Protein AF-A0A7G9YHG7-F1 (afdb_monomer_lite)

Organism: NCBI:txid2759911

pLDDT: mean 74.78, std 14.36, range [35.16, 94.12]

Sequence (113 aa):
MKGIYGIKVCPFCGGTVEYAGITIGHIFPEAHTGQMYLCKRCGYQGSFILEADDLKEVKEIEGEFQRLKVEGKSKIATFRFPDDWKWFWRIILVLVVIMWILLPAAFLFKMLA

Radius of gyration: 23.83 Å; chains: 1; bounding box: 63×27×66 Å

Secondary structure (DSSP, 8-state):
-----PEEE-TTTS-B-EEEEEEE-TTSSS--EEEEEE-TTT--EES--EEESSHHHHHHHHHHHHHHHHTT----------TTHHHHHHHHHHHHHHHHHHHHHHHHHHHH-

Structure (mmCIF, N/CA/C/O backbone):
data_AF-A0A7G9YHG7-F1
#
_entry.id   AF-A0A7G9YHG7-F1
#
loop_
_atom_site.group_PDB
_atom_site.id
_atom_site.type_symbol
_atom_site.label_atom_id
_atom_site.label_alt_id
_atom_site.label_comp_id
_atom_site.label_asym_id
_atom_site.label_entity_id
_atom_site.label_seq_id
_atom_site.pdbx_PDB_ins_code
_atom_site.Cartn_x
_atom_site.Cartn_y
_atom_site.Cartn_z
_atom_site.occupancy
_atom_site.B_iso_or_equiv
_atom_site.auth_seq_id
_atom_site.auth_comp_id
_atom_site.auth_asym_id
_atom_site.auth_atom_id
_atom_site.pdbx_PDB_model_num
ATOM 1 N N . MET A 1 1 ? -31.303 -7.791 10.770 1.00 35.16 1 MET A N 1
ATOM 2 C CA . MET A 1 1 ? -30.315 -7.915 9.679 1.00 35.16 1 MET A CA 1
ATOM 3 C C . MET A 1 1 ? -29.376 -6.718 9.785 1.00 35.16 1 MET A C 1
ATOM 5 O O . MET A 1 1 ? -29.796 -5.617 9.462 1.00 35.16 1 MET A O 1
ATOM 9 N N . LYS A 1 2 ? -28.184 -6.884 10.377 1.00 36.88 2 LYS A N 1
ATOM 10 C CA . LYS A 1 2 ? -27.177 -5.811 10.464 1.00 36.88 2 LYS A CA 1
ATOM 11 C C . LYS A 1 2 ? -26.460 -5.765 9.116 1.00 36.88 2 LYS A C 1
ATOM 13 O O . LYS A 1 2 ? -25.875 -6.767 8.720 1.00 36.88 2 LYS A O 1
ATOM 18 N N . GLY A 1 3 ? -26.612 -4.664 8.383 1.00 40.94 3 GLY A N 1
ATOM 19 C CA . GLY A 1 3 ? -25.939 -4.469 7.103 1.00 40.94 3 GLY A CA 1
ATOM 20 C C . GLY A 1 3 ? -24.431 -4.515 7.313 1.00 40.94 3 GLY A C 1
ATOM 21 O O . GLY A 1 3 ? -23.903 -3.752 8.115 1.00 40.94 3 GLY A O 1
ATOM 22 N N . ILE A 1 4 ? -23.777 -5.446 6.627 1.00 52.56 4 ILE A N 1
ATOM 23 C CA . ILE A 1 4 ? -22.332 -5.677 6.641 1.00 52.56 4 ILE A CA 1
ATOM 24 C C . ILE A 1 4 ? -21.681 -4.538 5.846 1.00 52.56 4 ILE A C 1
ATOM 26 O O . ILE A 1 4 ? -21.347 -4.684 4.674 1.00 52.56 4 ILE A O 1
ATOM 30 N N . TYR A 1 5 ? -21.602 -3.358 6.450 1.00 58.12 5 TYR A N 1
ATOM 31 C CA . TYR A 1 5 ? -20.871 -2.219 5.904 1.00 58.12 5 TYR A CA 1
ATOM 32 C C . TYR A 1 5 ? -19.916 -1.715 6.978 1.00 58.12 5 TYR A C 1
ATOM 34 O O . TYR A 1 5 ? -20.092 -0.625 7.520 1.00 58.12 5 TYR A O 1
ATOM 42 N N . GLY A 1 6 ? -18.930 -2.552 7.311 1.00 71.44 6 GLY A N 1
ATOM 43 C CA . GLY A 1 6 ? -17.806 -2.143 8.141 1.00 71.44 6 GLY A CA 1
ATOM 44 C C . GLY A 1 6 ? -17.088 -0.944 7.519 1.00 71.44 6 GLY A C 1
ATOM 45 O O . GLY A 1 6 ? -17.012 -0.785 6.293 1.00 71.44 6 GLY A O 1
ATOM 46 N N . ILE A 1 7 ? -16.580 -0.064 8.371 1.00 81.44 7 ILE A N 1
ATOM 47 C CA . ILE A 1 7 ? -15.728 1.052 7.983 1.00 81.44 7 ILE A CA 1
ATOM 48 C C . ILE A 1 7 ? -14.434 0.469 7.420 1.00 81.44 7 ILE A C 1
ATOM 50 O O . ILE A 1 7 ? -13.755 -0.321 8.072 1.00 81.44 7 ILE A O 1
ATOM 54 N N . LYS A 1 8 ? -14.087 0.869 6.198 1.00 87.00 8 LYS A N 1
ATOM 55 C CA . LYS A 1 8 ? -12.914 0.354 5.488 1.00 87.00 8 LYS A CA 1
ATOM 56 C C . LYS A 1 8 ? -11.666 1.121 5.906 1.00 87.00 8 LYS A C 1
ATOM 58 O O . LYS A 1 8 ? -11.578 2.340 5.725 1.00 87.00 8 LYS A O 1
ATOM 63 N N . VAL A 1 9 ? -10.689 0.393 6.428 1.00 88.31 9 VAL A N 1
ATOM 64 C CA . VAL A 1 9 ? -9.467 0.918 7.033 1.00 88.31 9 VAL A CA 1
ATOM 65 C C . VAL A 1 9 ? -8.235 0.366 6.315 1.00 88.31 9 VAL A C 1
ATOM 67 O O . VAL A 1 9 ? -8.172 -0.783 5.882 1.00 88.31 9 VAL A O 1
ATOM 70 N N . CYS A 1 10 ? -7.229 1.221 6.171 1.00 85.50 10 CYS A N 1
ATOM 71 C CA . CYS A 1 10 ? -5.964 0.915 5.532 1.00 85.50 10 CYS A CA 1
ATOM 72 C C . CYS A 1 10 ? -5.142 -0.027 6.422 1.00 85.50 10 CYS A C 1
ATOM 74 O O . CYS A 1 10 ? -4.778 0.369 7.535 1.00 85.50 10 CYS A O 1
ATOM 76 N N . PRO A 1 11 ? -4.733 -1.201 5.914 1.00 84.12 11 PRO A N 1
ATOM 77 C CA . PRO A 1 11 ? -3.965 -2.187 6.675 1.00 84.12 11 PRO A CA 1
ATOM 78 C C . PRO A 1 11 ? -2.517 -1.760 6.959 1.00 84.12 11 PRO A C 1
ATOM 80 O O . PRO A 1 11 ? -1.766 -2.502 7.580 1.00 84.12 11 PRO A O 1
ATOM 83 N N . PHE A 1 12 ? -2.095 -0.584 6.489 1.00 80.88 12 PHE A N 1
ATOM 84 C CA . PHE A 1 12 ? -0.721 -0.097 6.643 1.00 80.88 12 PHE A CA 1
ATOM 85 C C . PHE A 1 12 ? -0.593 1.132 7.532 1.00 80.88 12 PHE A C 1
ATOM 87 O O . PHE A 1 12 ? 0.482 1.386 8.070 1.00 80.88 12 PHE A O 1
ATOM 94 N N . CYS A 1 13 ? -1.646 1.940 7.643 1.00 80.12 13 CYS A N 1
ATOM 95 C CA . CYS A 1 13 ? -1.571 3.189 8.396 1.00 80.12 13 CYS A CA 1
ATOM 96 C C . CYS A 1 13 ? -2.809 3.487 9.240 1.00 80.12 13 CYS A C 1
ATOM 98 O O . CYS A 1 13 ? -2.898 4.595 9.765 1.00 80.12 13 CYS A O 1
ATOM 100 N N . GLY A 1 14 ? -3.786 2.574 9.296 1.00 83.81 14 GLY A N 1
ATOM 101 C CA . GLY A 1 14 ? -5.052 2.790 10.002 1.00 83.81 14 GLY A CA 1
ATOM 102 C C . GLY A 1 14 ? -5.909 3.927 9.429 1.00 83.81 14 GLY A C 1
ATOM 103 O O . GLY A 1 14 ? -6.904 4.315 10.024 1.00 83.81 14 GLY A O 1
ATOM 104 N N . GLY A 1 15 ? -5.519 4.505 8.288 1.00 84.38 15 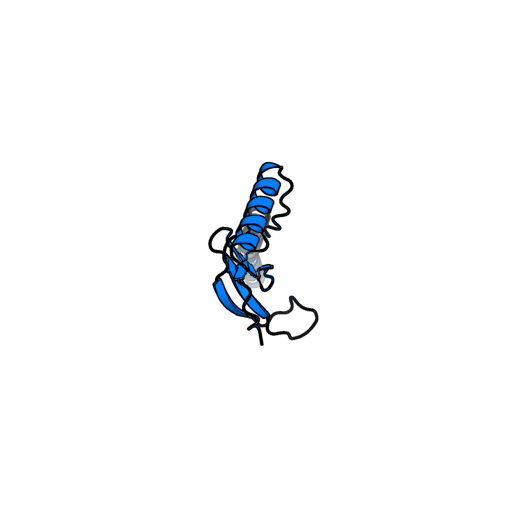GLY A N 1
ATOM 105 C CA . GLY A 1 15 ? -6.257 5.584 7.634 1.00 84.38 15 GLY A CA 1
ATOM 106 C C . GLY A 1 15 ? -7.463 5.070 6.857 1.00 84.38 15 GLY A C 1
ATOM 107 O O . GLY A 1 15 ? -7.567 3.883 6.579 1.00 84.38 15 GLY A O 1
ATOM 108 N N . THR A 1 16 ? -8.351 5.961 6.434 1.00 86.25 16 THR A N 1
ATOM 109 C CA . THR A 1 16 ? -9.455 5.590 5.543 1.00 86.25 16 THR A CA 1
ATOM 110 C C . THR A 1 16 ? -8.948 5.219 4.148 1.00 86.25 16 THR A C 1
ATOM 112 O O . THR A 1 16 ? -7.907 5.706 3.682 1.00 86.25 16 THR A O 1
ATOM 115 N N . VAL A 1 17 ? -9.688 4.334 3.482 1.00 87.06 17 VAL A N 1
ATOM 116 C CA . VAL A 1 17 ? -9.436 3.930 2.095 1.00 87.06 17 VAL A CA 1
ATOM 117 C C . VAL A 1 17 ? -10.633 4.251 1.214 1.00 87.06 17 VAL A C 1
ATOM 119 O O . VAL A 1 17 ? -11.782 4.160 1.640 1.00 87.06 17 VAL A O 1
ATOM 122 N N . GLU A 1 18 ? -10.355 4.618 -0.029 1.00 87.56 18 GLU A N 1
ATOM 123 C CA . GLU A 1 18 ? -11.358 4.891 -1.052 1.00 87.56 18 GLU A CA 1
ATOM 124 C C . GLU A 1 18 ? -11.377 3.758 -2.071 1.00 87.56 18 GLU A C 1
ATOM 126 O O . GLU A 1 18 ? -10.342 3.178 -2.392 1.00 87.56 18 GLU A O 1
ATOM 131 N N . TYR A 1 19 ? -12.556 3.432 -2.587 1.00 86.12 19 TYR A N 1
ATOM 132 C CA . TYR A 1 19 ? -12.684 2.441 -3.646 1.00 86.12 19 TYR A CA 1
ATOM 133 C C . TYR A 1 19 ? -12.092 2.979 -4.958 1.00 86.12 19 TYR A C 1
ATOM 135 O O . TYR A 1 19 ? -12.451 4.065 -5.405 1.00 86.12 19 TYR A O 1
ATOM 143 N N . ALA A 1 20 ? -11.194 2.207 -5.568 1.00 83.50 20 ALA A N 1
ATOM 144 C CA . ALA A 1 20 ? -10.415 2.583 -6.748 1.00 83.50 20 ALA A CA 1
ATOM 145 C C . ALA A 1 20 ? -10.791 1.785 -8.014 1.00 83.50 20 ALA A C 1
ATOM 147 O O . ALA A 1 20 ? -10.155 1.953 -9.052 1.00 83.50 20 ALA A O 1
ATOM 148 N N . GLY A 1 21 ? -11.815 0.926 -7.945 1.00 82.25 21 GLY A N 1
ATOM 149 C CA . GLY A 1 21 ? -12.310 0.130 -9.074 1.00 82.25 21 GLY A CA 1
ATOM 150 C C . GLY A 1 21 ? -12.143 -1.378 -8.884 1.00 82.25 21 GLY A C 1
ATOM 151 O O . GLY A 1 21 ? -11.802 -1.846 -7.801 1.00 82.25 21 GLY A O 1
ATOM 152 N N . ILE A 1 22 ? -12.395 -2.141 -9.948 1.00 78.12 22 ILE A N 1
ATOM 153 C CA . ILE A 1 22 ? -12.179 -3.594 -9.997 1.00 78.12 22 ILE A CA 1
ATOM 154 C C . ILE A 1 22 ? -10.977 -3.852 -10.893 1.00 78.12 22 ILE A C 1
ATOM 156 O O . ILE A 1 22 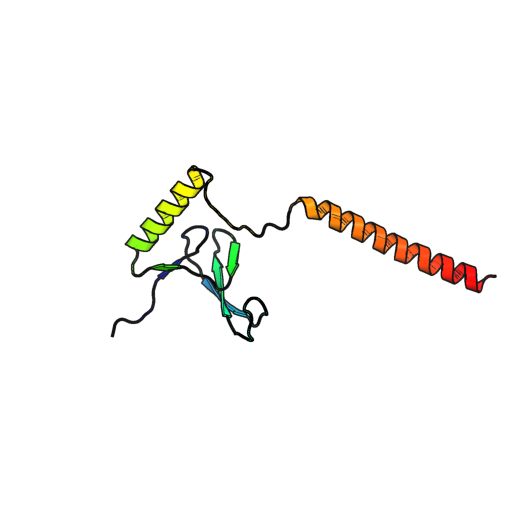? -10.907 -3.307 -11.995 1.00 78.12 22 ILE A O 1
ATOM 160 N N . THR A 1 23 ? -10.050 -4.692 -10.447 1.00 68.75 23 THR A N 1
ATOM 161 C CA . THR A 1 23 ? -8.951 -5.167 -11.289 1.00 68.75 23 THR A CA 1
ATOM 162 C C . THR A 1 23 ? -9.059 -6.668 -11.500 1.00 68.75 23 THR A C 1
ATOM 164 O O . THR A 1 23 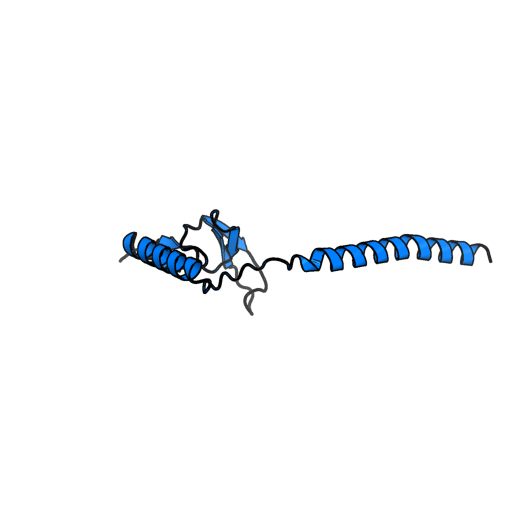? -9.451 -7.429 -10.614 1.00 68.75 23 THR A O 1
ATOM 167 N N . ILE A 1 24 ? -8.726 -7.089 -12.717 1.00 61.03 24 ILE A N 1
ATOM 168 C CA . ILE A 1 24 ? -8.574 -8.490 -13.100 1.00 61.03 24 ILE A CA 1
ATOM 169 C C . ILE A 1 24 ? -7.068 -8.731 -13.133 1.00 61.03 24 ILE A C 1
ATOM 171 O O . ILE A 1 24 ? -6.366 -8.082 -13.908 1.00 61.03 24 ILE A O 1
ATOM 175 N N . GLY A 1 25 ? -6.546 -9.596 -12.266 1.00 57.59 25 GLY A N 1
ATOM 176 C CA . GLY A 1 25 ? -5.102 -9.804 -12.174 1.00 57.59 25 GLY A CA 1
ATOM 177 C C . GLY A 1 25 ? -4.714 -11.123 -11.519 1.00 57.59 25 GLY A C 1
ATOM 178 O O . GLY A 1 25 ? -5.425 -11.642 -10.667 1.00 57.59 25 GLY A O 1
ATOM 179 N N . HIS A 1 26 ? -3.537 -11.629 -11.889 1.00 53.19 26 HIS A N 1
ATOM 180 C CA . HIS A 1 26 ? -2.949 -12.902 -11.440 1.00 53.19 26 HIS A CA 1
ATOM 181 C C . HIS A 1 26 ? -2.444 -12.912 -9.981 1.00 53.19 26 HIS A C 1
ATOM 183 O O . HIS A 1 26 ? -1.643 -13.766 -9.614 1.00 53.19 26 HIS A O 1
ATOM 189 N N . ILE A 1 27 ? -2.834 -11.939 -9.151 1.00 55.00 27 ILE A N 1
ATOM 190 C CA . ILE A 1 27 ? -2.336 -11.814 -7.766 1.00 55.00 27 ILE A CA 1
ATOM 191 C C . ILE A 1 27 ? -2.950 -12.902 -6.867 1.00 55.00 27 ILE A C 1
ATOM 193 O O . ILE A 1 27 ? -2.358 -13.290 -5.863 1.00 55.00 27 ILE A O 1
ATOM 197 N N . PHE A 1 28 ? -4.102 -13.442 -7.265 1.00 51.69 28 PHE A N 1
ATOM 198 C CA . PHE A 1 28 ? -4.698 -14.636 -6.680 1.00 51.69 28 PHE A CA 1
ATOM 199 C C . PHE A 1 28 ? -4.517 -15.818 -7.650 1.00 51.69 28 PHE A C 1
ATOM 201 O O . PHE A 1 28 ? -4.543 -15.600 -8.861 1.00 51.69 28 PHE A O 1
ATOM 208 N N . PRO A 1 29 ? -4.332 -17.061 -7.161 1.00 53.50 29 PRO A N 1
ATOM 209 C CA . PRO A 1 29 ? -4.032 -18.240 -7.990 1.00 53.50 29 PRO A CA 1
ATOM 210 C C . PRO A 1 29 ? -5.148 -18.666 -8.971 1.00 53.50 29 PRO A C 1
ATOM 212 O O . PRO A 1 29 ? -5.035 -19.698 -9.622 1.00 53.50 29 PRO A O 1
ATOM 215 N N . GLU A 1 30 ? -6.201 -17.866 -9.127 1.00 47.69 30 GLU A N 1
ATOM 216 C CA . GLU A 1 30 ? -7.373 -18.114 -9.964 1.00 47.69 30 GLU A CA 1
ATOM 217 C C . GLU A 1 30 ? -7.862 -16.786 -10.579 1.00 47.69 30 GLU A C 1
ATOM 219 O O . GLU A 1 30 ? -7.513 -15.705 -10.100 1.00 47.69 30 GLU A O 1
ATOM 224 N N . ALA A 1 31 ? -8.653 -16.853 -11.657 1.00 51.31 31 ALA A N 1
ATOM 225 C CA . ALA A 1 31 ? -9.185 -15.690 -12.375 1.00 51.31 31 ALA A CA 1
ATOM 226 C C . ALA A 1 31 ? -10.241 -14.934 -11.542 1.00 51.31 31 ALA A C 1
ATOM 228 O O . ALA A 1 31 ? -11.437 -15.008 -11.811 1.00 51.31 31 ALA A O 1
ATOM 229 N N . HIS A 1 32 ? -9.789 -14.205 -10.523 1.00 55.44 32 HIS A N 1
ATOM 230 C CA . HIS A 1 32 ? -10.639 -13.451 -9.607 1.00 55.44 32 HIS A CA 1
ATOM 231 C C . HIS A 1 32 ? -10.600 -11.955 -9.918 1.00 55.44 32 HIS A C 1
ATOM 233 O O . HIS A 1 32 ? -9.538 -11.338 -10.016 1.00 55.44 32 HIS A O 1
ATOM 239 N N . THR A 1 33 ? -11.781 -11.354 -10.052 1.00 61.69 33 THR A N 1
ATOM 240 C CA . THR A 1 33 ? -11.972 -9.900 -10.023 1.00 61.69 33 THR A CA 1
ATOM 241 C C . THR A 1 33 ? -11.870 -9.413 -8.581 1.00 61.69 33 THR A C 1
ATOM 243 O O . THR A 1 33 ? -12.741 -9.717 -7.766 1.00 61.69 33 THR A O 1
ATOM 246 N N . GLY A 1 34 ? -10.823 -8.657 -8.256 1.00 69.25 34 GLY A N 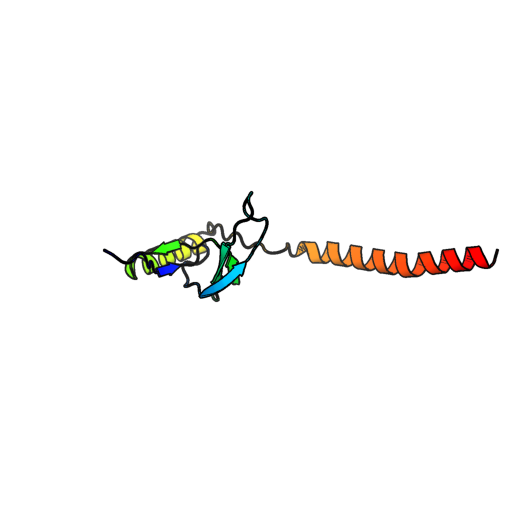1
ATOM 247 C CA . GLY A 1 34 ? -10.641 -8.056 -6.936 1.00 69.25 34 GLY A CA 1
ATOM 248 C C . GLY A 1 34 ? -11.130 -6.610 -6.910 1.00 69.25 34 GLY A C 1
ATOM 249 O O . GLY A 1 34 ? -10.829 -5.832 -7.815 1.00 69.25 34 GLY A O 1
ATOM 250 N N . GLN A 1 35 ? -11.866 -6.226 -5.865 1.00 82.19 35 GLN A N 1
ATOM 251 C CA . GLN A 1 35 ? -12.101 -4.809 -5.576 1.00 82.19 35 GLN A CA 1
ATOM 252 C C . GLN A 1 35 ? -10.787 -4.176 -5.124 1.00 82.19 35 GLN A C 1
ATOM 254 O O . GLN A 1 35 ? -10.098 -4.738 -4.280 1.00 82.19 35 GLN A O 1
ATOM 259 N N . MET A 1 36 ? -10.454 -3.013 -5.666 1.00 84.75 36 MET A N 1
ATOM 260 C CA . MET A 1 36 ? -9.253 -2.266 -5.323 1.00 84.75 36 MET A CA 1
ATOM 261 C C . MET A 1 36 ? -9.593 -1.066 -4.459 1.00 84.75 36 MET A C 1
ATOM 263 O O . MET A 1 36 ? -10.587 -0.373 -4.679 1.00 84.75 36 MET A O 1
ATOM 267 N N . TYR A 1 37 ? -8.707 -0.790 -3.515 1.00 86.00 37 TYR A N 1
ATOM 268 C CA . TYR A 1 37 ? -8.800 0.314 -2.581 1.00 86.00 37 TYR A CA 1
ATOM 269 C C . TYR A 1 37 ? -7.515 1.130 -2.596 1.00 86.00 37 TYR A C 1
ATOM 271 O O . TYR A 1 37 ? -6.425 0.578 -2.741 1.00 86.00 37 TYR A O 1
ATOM 279 N N . LEU A 1 38 ? -7.653 2.445 -2.441 1.00 84.25 38 LEU A N 1
ATOM 280 C CA . LEU A 1 38 ? -6.567 3.412 -2.393 1.00 84.25 38 LEU A CA 1
ATOM 281 C C . LEU A 1 38 ? -6.579 4.152 -1.055 1.00 84.25 38 LEU A C 1
ATOM 283 O O . LEU A 1 38 ? -7.580 4.755 -0.667 1.00 84.25 38 LEU A O 1
ATOM 287 N N . CYS A 1 39 ? -5.439 4.178 -0.372 1.00 85.38 39 CYS A N 1
ATOM 288 C CA . CYS A 1 39 ? -5.220 5.031 0.785 1.00 85.38 39 CYS A CA 1
ATOM 289 C C . CYS A 1 39 ? -4.466 6.301 0.379 1.00 85.38 39 CYS A C 1
ATOM 291 O O . CYS A 1 39 ? -3.271 6.256 0.085 1.00 85.38 39 CYS A O 1
ATOM 293 N N . LYS A 1 40 ? -5.122 7.462 0.465 1.00 82.56 40 LYS A N 1
ATOM 294 C CA . LYS A 1 40 ? -4.489 8.764 0.181 1.00 82.56 40 LYS A CA 1
ATOM 295 C C . LYS A 1 40 ? -3.395 9.158 1.183 1.00 82.56 40 LYS A C 1
ATOM 297 O O . LYS A 1 40 ? -2.558 9.991 0.861 1.00 82.56 40 LYS A O 1
ATOM 302 N N . ARG A 1 41 ? -3.384 8.572 2.390 1.00 82.00 41 ARG A N 1
ATOM 303 C CA . ARG A 1 41 ? -2.391 8.888 3.437 1.00 82.00 41 ARG A CA 1
ATOM 304 C C . ARG A 1 41 ? -1.030 8.248 3.191 1.00 82.00 41 ARG A C 1
ATOM 306 O O . ARG A 1 41 ? -0.017 8.908 3.382 1.00 82.00 41 ARG A O 1
ATOM 313 N N . CYS A 1 42 ? -0.997 6.966 2.829 1.00 80.81 42 CYS A N 1
ATOM 314 C CA . CYS A 1 42 ? 0.256 6.220 2.663 1.00 80.81 42 CYS A CA 1
ATOM 315 C C . CYS A 1 42 ? 0.519 5.757 1.224 1.00 80.81 42 CYS A C 1
ATOM 317 O O . CYS A 1 42 ? 1.567 5.171 0.971 1.00 80.81 42 CYS A O 1
ATOM 319 N N . GLY A 1 43 ? -0.410 5.997 0.294 1.00 79.25 43 GLY A N 1
ATOM 320 C CA . GLY A 1 43 ? -0.298 5.552 -1.095 1.00 79.25 43 GLY A CA 1
ATOM 321 C C . GLY A 1 43 ? -0.546 4.056 -1.291 1.00 79.25 43 GLY A C 1
ATOM 322 O O . GLY A 1 43 ? -0.266 3.540 -2.368 1.00 79.25 43 GLY A O 1
ATOM 323 N N . TYR A 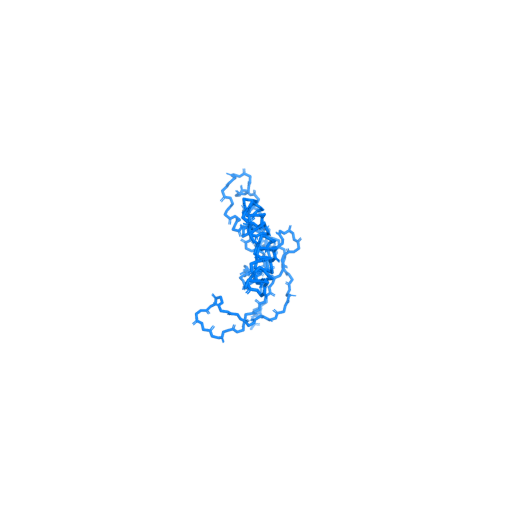1 44 ? -1.054 3.348 -0.273 1.00 81.56 44 TYR A N 1
ATOM 324 C CA . TYR A 1 44 ? -1.429 1.942 -0.413 1.00 81.56 44 TYR A CA 1
ATOM 325 C C . TYR A 1 44 ? -2.493 1.781 -1.499 1.00 81.56 44 TYR A C 1
ATOM 327 O O . TYR A 1 44 ? -3.529 2.438 -1.434 1.00 81.56 44 TYR A O 1
ATOM 335 N N . GLN A 1 45 ? -2.249 0.878 -2.445 1.00 83.88 45 GLN A N 1
ATOM 336 C CA . GLN A 1 45 ? -3.209 0.467 -3.457 1.00 83.88 45 GLN A CA 1
ATOM 337 C C . GLN A 1 45 ? -3.272 -1.060 -3.482 1.00 83.88 45 GLN A C 1
ATOM 339 O O . GLN A 1 45 ? -2.269 -1.721 -3.748 1.00 83.88 45 GLN A O 1
ATOM 344 N N . GLY A 1 46 ? -4.439 -1.633 -3.205 1.00 81.12 46 GLY A N 1
ATOM 345 C CA . GLY A 1 46 ? -4.594 -3.084 -3.160 1.00 81.12 46 GLY A CA 1
ATOM 346 C C . GLY A 1 46 ? -6.008 -3.524 -2.824 1.00 81.12 46 GLY A C 1
ATOM 347 O O . GLY A 1 46 ? -6.883 -2.703 -2.561 1.00 81.12 46 GLY A O 1
ATOM 348 N N . SER A 1 47 ? -6.233 -4.833 -2.855 1.00 81.44 47 SER A N 1
ATOM 349 C CA . SER A 1 47 ? -7.540 -5.429 -2.577 1.00 81.44 47 SER A CA 1
ATOM 350 C C . SER A 1 47 ? -7.767 -5.778 -1.109 1.00 81.44 47 SER A C 1
ATOM 352 O O . SER A 1 47 ? -8.878 -6.137 -0.730 1.00 81.44 47 SER A O 1
ATOM 354 N N . PHE A 1 48 ? -6.725 -5.694 -0.281 1.00 82.06 48 PHE A N 1
ATOM 355 C CA . PHE A 1 48 ? -6.793 -6.042 1.130 1.00 82.06 48 PHE A CA 1
ATOM 356 C C . PHE A 1 48 ? -7.129 -4.804 1.965 1.00 82.06 48 PHE A C 1
ATOM 358 O O . PHE A 1 48 ? -6.459 -3.777 1.882 1.00 82.06 48 PHE A O 1
ATOM 365 N N . ILE A 1 49 ? -8.168 -4.903 2.783 1.00 85.19 49 ILE A N 1
ATOM 366 C CA . ILE A 1 49 ? -8.612 -3.844 3.687 1.00 85.19 49 ILE A CA 1
ATOM 367 C C . ILE A 1 49 ? -8.897 -4.444 5.057 1.00 85.19 49 ILE A C 1
ATOM 369 O O . ILE A 1 49 ? -9.214 -5.626 5.167 1.00 85.19 49 ILE A O 1
ATOM 373 N N . LEU A 1 50 ? -8.781 -3.620 6.092 1.00 84.38 50 LEU A N 1
ATOM 374 C CA . LEU A 1 50 ? -9.336 -3.936 7.400 1.00 84.38 50 LEU A CA 1
ATOM 375 C C . LEU A 1 50 ? -10.767 -3.407 7.442 1.00 84.38 50 LEU A C 1
ATOM 377 O O . LEU A 1 50 ? -11.037 -2.306 6.960 1.00 84.38 50 LEU A O 1
ATOM 381 N N . GLU A 1 51 ? -11.676 -4.187 8.004 1.00 85.12 51 GLU A N 1
ATOM 382 C CA . GLU A 1 51 ? -13.048 -3.764 8.255 1.00 85.12 51 GLU A CA 1
ATOM 383 C C . GLU A 1 51 ? -13.197 -3.551 9.757 1.00 85.12 51 GLU A C 1
ATOM 385 O O . GLU A 1 51 ? -12.820 -4.419 10.538 1.00 85.12 51 GLU A O 1
ATOM 390 N N . ALA A 1 52 ? -13.686 -2.375 10.141 1.00 83.62 52 ALA A N 1
ATOM 391 C CA . ALA A 1 52 ? -13.991 -2.027 11.521 1.00 83.62 52 ALA A CA 1
ATOM 392 C C . ALA A 1 52 ? -15.500 -1.815 11.669 1.00 83.62 52 ALA A C 1
ATOM 394 O O . ALA A 1 52 ? -16.130 -1.188 10.815 1.00 83.62 52 ALA A O 1
ATOM 395 N N . ASP A 1 53 ? -16.084 -2.297 12.755 1.00 85.94 53 ASP A N 1
ATOM 396 C CA . ASP A 1 53 ? -17.521 -2.212 13.001 1.00 85.94 53 ASP A CA 1
ATOM 397 C C . ASP A 1 53 ? -17.947 -0.810 13.466 1.00 85.94 53 ASP A C 1
ATOM 399 O O . ASP A 1 53 ? -19.087 -0.394 13.237 1.00 85.94 53 ASP A O 1
ATOM 403 N N . ASP A 1 54 ? -17.040 -0.051 14.093 1.00 86.19 54 ASP A N 1
ATOM 404 C CA . ASP A 1 54 ? -17.328 1.292 14.594 1.00 86.19 54 ASP A CA 1
ATOM 405 C C . ASP A 1 54 ? -16.124 2.258 14.582 1.00 86.19 54 ASP A C 1
ATOM 407 O O . ASP A 1 54 ? -14.966 1.903 14.363 1.00 86.19 54 ASP A O 1
ATOM 411 N N . LEU A 1 55 ? -16.404 3.545 14.826 1.00 83.50 55 LEU A N 1
ATOM 412 C CA . LEU A 1 55 ? -15.385 4.603 14.861 1.00 83.50 55 LEU A CA 1
ATOM 413 C C . LEU A 1 55 ? -14.402 4.478 16.036 1.00 83.50 55 LEU A C 1
ATOM 415 O O . LEU A 1 55 ? -13.345 5.114 16.010 1.00 83.50 55 LEU A O 1
ATOM 419 N N . LYS A 1 56 ? -14.752 3.739 17.092 1.00 86.25 56 LYS A N 1
ATOM 420 C CA . LYS A 1 56 ? -13.877 3.522 18.245 1.00 86.25 56 LYS A CA 1
ATOM 421 C C . LYS A 1 56 ? -12.799 2.506 17.879 1.00 86.25 56 LYS A C 1
ATOM 423 O O . LYS A 1 56 ? -11.630 2.774 18.141 1.00 86.25 56 LYS A O 1
ATOM 428 N N . GLU A 1 57 ? -13.175 1.430 17.202 1.00 83.81 57 GLU A N 1
ATOM 429 C CA . GLU A 1 57 ? -12.262 0.425 16.665 1.00 83.81 57 GLU A CA 1
ATOM 430 C C . GLU A 1 57 ? -11.307 1.034 15.631 1.00 83.81 57 GLU A C 1
ATOM 432 O O . GLU A 1 57 ? -10.099 0.827 15.707 1.00 83.81 57 GLU A O 1
ATOM 437 N N . VAL A 1 58 ? -11.800 1.907 14.741 1.00 83.50 58 VAL A N 1
ATOM 438 C CA . VAL A 1 58 ? -10.934 2.652 13.803 1.00 83.50 58 VAL A CA 1
ATOM 439 C C . VAL A 1 58 ? -9.844 3.438 14.545 1.00 83.50 58 VAL A C 1
ATOM 441 O O . VAL A 1 58 ? -8.680 3.422 14.144 1.00 83.50 58 VAL A O 1
ATOM 444 N N . LYS A 1 59 ? -10.203 4.122 15.641 1.00 85.12 59 LYS A N 1
ATOM 445 C CA . LYS A 1 59 ? -9.243 4.888 16.454 1.00 85.12 59 LYS A CA 1
ATOM 446 C C . LYS A 1 59 ? -8.254 3.993 17.190 1.00 85.12 59 LYS A C 1
ATOM 448 O O . LYS A 1 59 ? -7.105 4.392 17.368 1.00 85.12 59 LYS A O 1
ATOM 453 N N . GLU A 1 60 ? -8.692 2.822 17.635 1.00 86.81 60 GLU A N 1
ATOM 454 C CA . GLU A 1 60 ? -7.830 1.841 18.289 1.00 86.81 60 GLU A CA 1
ATOM 455 C C . GLU A 1 60 ? -6.792 1.291 17.308 1.00 86.81 60 GLU A C 1
ATOM 457 O O . GLU A 1 60 ? -5.595 1.372 17.589 1.00 86.81 60 GLU A O 1
ATOM 462 N N . ILE A 1 61 ? -7.234 0.886 16.113 1.00 83.88 61 ILE A N 1
ATOM 463 C CA . ILE A 1 61 ? -6.369 0.446 15.014 1.00 83.88 61 ILE A CA 1
ATOM 464 C C . ILE A 1 61 ? -5.371 1.550 14.646 1.00 83.88 61 ILE A C 1
ATOM 466 O O . ILE A 1 61 ? -4.167 1.306 14.562 1.00 83.88 61 ILE A O 1
ATOM 470 N N . GLU A 1 62 ? -5.831 2.791 14.459 1.00 83.31 62 GLU A N 1
ATOM 471 C CA . GLU A 1 62 ? -4.935 3.913 14.163 1.00 83.31 62 GLU A CA 1
ATOM 472 C C . GLU A 1 62 ? -3.909 4.143 15.286 1.00 83.31 62 GLU A C 1
ATOM 474 O O . GLU A 1 62 ? -2.724 4.351 15.009 1.00 83.31 62 GLU A O 1
ATOM 479 N N . GLY A 1 63 ? -4.338 4.077 16.548 1.00 84.06 63 GLY A N 1
ATOM 480 C CA . GLY A 1 63 ? -3.463 4.218 17.709 1.00 84.06 63 GLY A CA 1
ATOM 481 C C . GLY A 1 63 ? -2.397 3.124 17.783 1.00 84.06 63 GLY A C 1
ATOM 482 O O . GLY A 1 63 ? -1.230 3.418 18.055 1.00 84.06 63 GLY A O 1
ATOM 483 N N . GLU A 1 64 ? -2.767 1.879 17.493 1.00 83.94 64 GLU A N 1
ATOM 484 C CA . GLU A 1 64 ? -1.841 0.749 17.433 1.00 83.94 64 GLU A CA 1
ATOM 485 C C . GLU A 1 64 ? -0.817 0.923 16.303 1.00 83.94 64 GLU A C 1
ATOM 487 O O . GLU A 1 64 ? 0.388 0.798 16.536 1.00 83.94 64 GLU A O 1
ATOM 492 N N . PHE A 1 65 ? -1.254 1.337 15.108 1.00 81.06 65 PHE A N 1
ATOM 493 C CA . PHE A 1 65 ? -0.343 1.646 14.002 1.00 81.06 65 PHE A CA 1
ATOM 494 C C . PHE A 1 65 ? 0.638 2.770 14.346 1.00 81.06 65 PHE A C 1
ATOM 496 O O . PHE A 1 65 ? 1.820 2.674 14.008 1.00 81.06 65 PHE A O 1
ATOM 503 N N . GLN A 1 66 ? 0.188 3.826 15.030 1.00 79.31 66 GLN A N 1
ATOM 504 C CA . GLN A 1 66 ? 1.068 4.912 15.471 1.00 79.31 66 GLN A CA 1
ATOM 505 C C . GLN A 1 66 ? 2.105 4.420 16.486 1.00 79.31 66 GLN A C 1
ATOM 507 O O . GLN A 1 66 ? 3.282 4.759 16.363 1.00 79.31 66 GLN A O 1
ATOM 512 N N . ARG A 1 67 ? 1.707 3.572 17.443 1.00 82.50 67 ARG A N 1
ATOM 513 C CA . ARG A 1 67 ? 2.636 2.954 18.404 1.00 82.50 67 ARG A CA 1
ATOM 514 C C . ARG A 1 67 ? 3.677 2.088 17.700 1.00 82.50 67 ARG A C 1
ATOM 516 O O . ARG A 1 67 ? 4.871 2.303 17.886 1.00 82.50 67 ARG A O 1
ATOM 523 N N . LEU A 1 68 ? 3.246 1.189 16.816 1.00 79.62 68 LEU A N 1
ATOM 524 C CA . LEU A 1 68 ? 4.145 0.322 16.046 1.00 79.62 68 LEU A CA 1
ATOM 525 C C . LEU A 1 68 ? 5.100 1.113 15.144 1.00 79.62 68 LEU A C 1
ATOM 527 O O . LEU A 1 68 ? 6.239 0.694 14.928 1.00 79.62 68 LEU A O 1
ATOM 531 N N . LYS A 1 69 ? 4.656 2.261 14.623 1.00 75.00 69 LYS A N 1
ATOM 532 C CA . LYS A 1 69 ? 5.489 3.171 13.833 1.00 75.00 69 LYS A CA 1
ATOM 533 C C . LYS A 1 69 ? 6.563 3.845 14.687 1.00 75.00 69 LYS A C 1
ATOM 535 O O . LYS A 1 69 ? 7.714 3.888 14.264 1.00 75.00 69 LYS A O 1
ATOM 540 N N . VAL A 1 70 ? 6.206 4.344 15.873 1.00 77.62 70 VAL A N 1
ATOM 541 C CA . VAL A 1 70 ? 7.160 4.945 16.825 1.00 77.62 70 VAL A CA 1
ATOM 542 C C . VAL A 1 70 ? 8.180 3.911 17.306 1.00 77.62 70 VAL A C 1
ATOM 544 O O . VAL A 1 70 ? 9.361 4.221 17.416 1.00 77.62 70 VAL A O 1
ATOM 547 N N . GLU A 1 71 ? 7.754 2.665 17.511 1.00 80.19 71 GLU A N 1
ATOM 548 C CA . GLU A 1 71 ? 8.637 1.555 17.887 1.00 80.19 71 GLU A CA 1
ATOM 549 C C . GLU A 1 71 ? 9.519 1.037 16.736 1.00 80.19 71 GLU A C 1
ATOM 551 O O . GLU A 1 71 ? 10.326 0.132 16.945 1.00 80.19 71 GLU A O 1
ATOM 556 N N . GLY A 1 72 ? 9.356 1.548 15.509 1.00 66.56 72 GLY A N 1
ATOM 557 C CA . GLY A 1 72 ? 10.088 1.071 14.330 1.00 66.56 72 GLY A CA 1
ATOM 558 C C . GLY A 1 72 ? 9.743 -0.366 13.911 1.00 66.56 72 GLY A C 1
ATOM 559 O O . GLY A 1 72 ? 10.394 -0.926 13.034 1.00 66.56 72 GLY A O 1
ATOM 560 N N . LYS A 1 73 ? 8.712 -0.971 14.513 1.00 64.19 73 LYS A N 1
ATOM 561 C CA . LYS A 1 73 ? 8.246 -2.338 14.229 1.00 64.19 73 LYS A CA 1
ATOM 562 C C . LYS A 1 73 ? 7.153 -2.394 13.171 1.00 64.19 73 LYS A C 1
ATOM 564 O O . LYS A 1 73 ? 6.703 -3.488 12.827 1.00 64.19 73 LYS A O 1
ATOM 569 N N . SER A 1 74 ? 6.688 -1.249 12.664 1.00 60.31 74 SER A N 1
ATOM 570 C CA . SER A 1 74 ? 5.636 -1.253 11.654 1.00 60.31 74 SER A CA 1
ATOM 571 C C . SER A 1 74 ? 6.145 -1.953 10.396 1.00 60.31 74 SER A C 1
ATOM 573 O O . SER A 1 74 ? 6.982 -1.417 9.666 1.00 60.31 74 SER A O 1
ATOM 575 N N . LYS A 1 75 ? 5.601 -3.145 10.132 1.00 54.34 75 LYS A N 1
ATOM 576 C CA . LYS A 1 75 ? 5.741 -3.870 8.869 1.00 54.34 75 LYS A CA 1
ATOM 577 C C . LYS A 1 75 ? 4.917 -3.156 7.803 1.00 54.34 75 LYS A C 1
ATOM 579 O O . LYS A 1 75 ? 3.960 -3.703 7.265 1.00 54.34 75 LYS A O 1
ATOM 584 N N . ILE A 1 76 ? 5.252 -1.903 7.515 1.00 55.81 76 ILE A N 1
ATOM 585 C CA . ILE A 1 76 ? 4.768 -1.283 6.298 1.00 55.81 76 ILE A CA 1
ATOM 586 C C . ILE A 1 76 ? 5.507 -2.037 5.201 1.00 55.81 76 ILE A C 1
ATOM 588 O O . ILE A 1 76 ? 6.677 -1.769 4.937 1.00 55.81 76 ILE A O 1
ATOM 592 N N . ALA A 1 77 ? 4.844 -3.025 4.599 1.00 50.62 77 ALA A N 1
ATOM 593 C CA . ALA A 1 77 ? 5.265 -3.572 3.321 1.00 50.62 77 ALA A CA 1
ATOM 594 C C . ALA A 1 77 ? 5.023 -2.475 2.281 1.00 50.62 77 ALA A C 1
ATOM 596 O O . ALA A 1 77 ? 4.143 -2.560 1.431 1.00 50.62 77 ALA A O 1
ATOM 597 N N . THR A 1 78 ? 5.780 -1.382 2.376 1.00 47.47 78 THR A N 1
ATOM 598 C CA . THR A 1 78 ? 5.991 -0.538 1.225 1.00 47.47 78 THR A CA 1
ATOM 599 C C . THR A 1 78 ? 6.704 -1.447 0.252 1.00 47.47 78 THR A C 1
ATOM 601 O O . THR A 1 78 ? 7.894 -1.720 0.419 1.00 47.47 78 THR A O 1
ATOM 604 N N . PHE A 1 79 ? 5.984 -1.919 -0.760 1.00 46.31 79 PHE A N 1
ATOM 605 C CA . PHE A 1 79 ? 6.605 -2.225 -2.0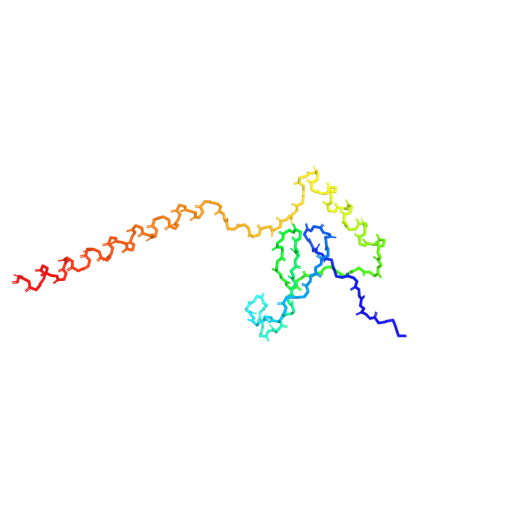33 1.00 46.31 79 PHE A CA 1
ATOM 606 C C . PHE A 1 79 ? 7.178 -0.902 -2.563 1.00 46.31 79 PHE A C 1
ATOM 608 O O . PHE A 1 79 ? 6.604 -0.211 -3.397 1.00 46.31 79 PHE A O 1
ATOM 615 N N . ARG A 1 80 ? 8.277 -0.465 -1.949 1.00 46.41 80 ARG A N 1
ATOM 616 C CA . ARG A 1 80 ? 9.169 0.535 -2.493 1.00 46.41 80 ARG A CA 1
ATOM 617 C C . ARG A 1 80 ? 9.986 -0.243 -3.496 1.00 46.41 80 ARG A C 1
ATOM 619 O O . ARG A 1 80 ? 10.710 -1.156 -3.101 1.00 46.41 80 ARG A O 1
ATOM 626 N N . PHE A 1 81 ? 9.858 0.105 -4.774 1.00 49.09 81 PHE A N 1
ATOM 627 C CA . PHE A 1 81 ? 10.915 -0.220 -5.719 1.00 49.09 81 PHE A CA 1
ATOM 628 C C . PHE A 1 81 ? 12.230 0.213 -5.058 1.00 49.09 81 PHE A C 1
ATOM 630 O O . PHE A 1 81 ? 12.328 1.388 -4.688 1.00 49.09 81 PHE A O 1
ATOM 637 N N . PRO A 1 82 ? 13.168 -0.719 -4.805 1.00 56.16 82 PRO A N 1
ATOM 638 C CA . PRO A 1 82 ? 14.425 -0.397 -4.154 1.00 56.16 82 PRO A CA 1
ATOM 639 C C . PRO A 1 82 ? 15.043 0.801 -4.866 1.00 56.16 82 PRO A C 1
ATOM 641 O O . PRO A 1 82 ? 15.138 0.793 -6.095 1.00 56.16 82 PRO A O 1
ATOM 644 N N . ASP A 1 83 ? 15.442 1.837 -4.128 1.00 60.12 83 ASP A N 1
ATOM 645 C CA . ASP A 1 83 ? 16.140 2.987 -4.723 1.00 60.12 83 ASP A CA 1
ATOM 646 C C . ASP A 1 83 ? 17.396 2.531 -5.502 1.00 60.12 83 ASP A C 1
ATOM 648 O O . ASP A 1 83 ? 17.792 3.165 -6.484 1.00 60.12 83 ASP A O 1
ATOM 652 N N . ASP A 1 84 ? 17.930 1.358 -5.151 1.00 62.59 84 ASP A N 1
ATOM 653 C CA . ASP A 1 84 ? 19.016 0.639 -5.825 1.00 62.59 84 ASP A CA 1
ATOM 654 C C . ASP A 1 84 ? 18.700 0.250 -7.283 1.00 62.59 84 ASP A C 1
ATOM 656 O O . ASP A 1 84 ? 19.601 0.075 -8.106 1.00 62.59 84 ASP A O 1
ATOM 660 N N . TRP A 1 85 ? 17.423 0.187 -7.668 1.00 76.88 85 TRP A N 1
ATOM 661 C CA . TRP A 1 85 ? 17.010 -0.130 -9.038 1.00 76.88 85 TRP A CA 1
ATOM 662 C C . TRP A 1 85 ? 17.300 1.030 -10.008 1.00 76.88 85 TRP A C 1
ATOM 664 O O . TRP A 1 85 ? 17.426 0.825 -11.215 1.00 76.88 85 TRP A O 1
ATOM 674 N N . LYS A 1 86 ? 17.517 2.261 -9.521 1.00 77.94 86 LYS A N 1
ATOM 675 C CA . LYS A 1 86 ? 17.982 3.365 -10.385 1.00 77.94 86 LYS A CA 1
ATOM 676 C C . LYS A 1 86 ? 19.292 3.013 -11.095 1.00 77.94 86 LYS A C 1
ATOM 678 O O . LYS A 1 86 ? 19.488 3.412 -12.242 1.00 77.94 86 LYS A O 1
ATOM 683 N N . TRP A 1 87 ? 20.169 2.248 -10.445 1.00 82.81 87 TRP A N 1
ATOM 684 C CA . TRP A 1 87 ? 21.416 1.783 -11.049 1.00 82.81 87 TRP A CA 1
ATOM 685 C C . TRP A 1 87 ? 21.175 0.701 -12.110 1.00 82.81 87 TRP A C 1
ATOM 687 O O . TRP A 1 87 ? 21.714 0.798 -13.212 1.00 82.81 87 TRP A O 1
ATOM 697 N N . PHE A 1 88 ? 20.287 -0.258 -11.836 1.00 84.81 88 PHE A N 1
ATOM 698 C CA . PHE A 1 88 ? 19.890 -1.287 -12.804 1.00 84.81 88 PHE A CA 1
ATOM 699 C C . PHE A 1 88 ? 19.308 -0.678 -14.090 1.00 84.81 88 PHE A C 1
ATOM 701 O O . PHE A 1 88 ? 19.725 -1.034 -15.192 1.00 84.81 88 PHE A O 1
ATOM 708 N N . TRP A 1 89 ? 18.403 0.300 -13.967 1.00 86.44 89 TRP A N 1
ATOM 709 C CA . TRP A 1 89 ? 17.824 0.979 -15.132 1.00 86.44 89 TRP A CA 1
ATOM 710 C C . TRP A 1 89 ? 18.861 1.782 -15.922 1.00 86.44 89 TRP A C 1
ATOM 712 O O . TRP A 1 89 ? 18.796 1.812 -17.150 1.00 86.44 89 TRP A O 1
ATOM 722 N N . ARG A 1 90 ? 19.851 2.386 -15.250 1.00 89.25 90 ARG A N 1
ATOM 723 C CA . ARG A 1 90 ? 20.969 3.064 -15.926 1.00 89.25 90 ARG A CA 1
ATOM 724 C C . ARG A 1 90 ? 21.798 2.092 -16.769 1.00 89.25 90 ARG A C 1
ATOM 726 O O . ARG A 1 90 ? 22.130 2.432 -17.900 1.00 89.25 90 ARG A O 1
ATOM 733 N N . ILE A 1 91 ? 22.089 0.891 -16.263 1.00 92.50 91 ILE A N 1
ATOM 734 C CA . ILE A 1 91 ? 22.840 -0.130 -17.016 1.00 92.50 91 ILE A CA 1
ATOM 735 C C . ILE A 1 91 ? 22.058 -0.603 -18.235 1.00 92.50 91 ILE A C 1
ATOM 737 O O . ILE A 1 91 ? 22.610 -0.640 -19.334 1.00 92.50 91 ILE A O 1
ATOM 741 N N . ILE A 1 92 ? 20.774 -0.930 -18.059 1.00 93.00 92 ILE A N 1
ATOM 742 C CA . ILE A 1 92 ? 19.919 -1.351 -19.175 1.00 93.00 92 ILE A CA 1
ATOM 743 C C . ILE A 1 92 ? 19.893 -0.283 -20.267 1.00 93.00 92 ILE A C 1
ATOM 745 O O . ILE A 1 92 ? 20.040 -0.610 -21.442 1.00 93.00 92 ILE A O 1
ATOM 749 N N . LEU A 1 93 ? 19.758 0.990 -19.894 1.00 92.88 93 LEU A N 1
ATOM 750 C CA . LEU A 1 93 ? 19.706 2.086 -20.858 1.00 92.88 93 LEU A CA 1
ATOM 751 C C . LEU A 1 93 ? 21.009 2.186 -21.668 1.00 92.88 93 LEU A C 1
ATOM 753 O O . LEU A 1 93 ? 20.956 2.300 -22.891 1.00 92.88 93 LEU A O 1
ATOM 757 N N . VAL A 1 94 ? 22.170 2.060 -21.017 1.00 94.12 94 VAL A N 1
ATOM 758 C CA . VAL A 1 94 ? 23.473 2.042 -21.703 1.00 94.12 94 VAL A CA 1
ATOM 759 C C . VAL A 1 94 ? 23.584 0.855 -22.665 1.00 94.12 94 VAL A C 1
ATOM 761 O O . VAL A 1 94 ? 23.990 1.043 -23.810 1.00 94.12 94 VAL A O 1
ATOM 764 N N . LEU A 1 95 ? 23.183 -0.350 -22.246 1.00 93.00 95 LEU A N 1
ATOM 765 C CA . LEU A 1 95 ? 23.218 -1.543 -23.102 1.00 93.00 95 LEU A CA 1
ATOM 766 C C . LEU A 1 95 ? 22.328 -1.398 -24.338 1.00 93.00 95 LEU A C 1
ATOM 768 O O . LEU A 1 95 ? 22.749 -1.755 -25.437 1.00 93.00 95 LEU A O 1
ATOM 772 N N . VAL A 1 96 ? 21.127 -0.837 -24.177 1.00 93.31 96 VAL A N 1
ATOM 773 C CA . VAL A 1 96 ? 20.221 -0.556 -25.297 1.00 93.31 96 VAL A CA 1
ATOM 774 C C . VAL A 1 96 ? 20.888 0.419 -26.266 1.00 93.31 96 VAL A C 1
ATOM 776 O O . VAL A 1 96 ? 20.977 0.119 -27.451 1.00 93.31 96 VAL A O 1
ATOM 779 N N . VAL A 1 97 ? 21.440 1.536 -25.790 1.00 90.94 97 VAL A N 1
ATOM 780 C CA . VAL A 1 97 ? 22.118 2.513 -26.662 1.00 90.94 97 VAL A CA 1
ATOM 781 C C . VAL A 1 97 ? 23.296 1.884 -27.416 1.00 90.94 97 VAL A C 1
ATOM 783 O O . VAL A 1 97 ? 23.413 2.071 -28.625 1.00 90.94 97 VAL A O 1
ATOM 786 N N . ILE A 1 98 ? 24.131 1.086 -26.744 1.00 89.44 98 ILE A N 1
ATOM 787 C CA . ILE A 1 98 ? 25.244 0.366 -27.381 1.00 89.44 98 ILE A CA 1
ATOM 788 C C . ILE A 1 98 ? 24.725 -0.589 -28.459 1.00 89.44 98 ILE A C 1
ATOM 790 O O . ILE A 1 98 ? 25.258 -0.605 -29.566 1.00 89.44 98 ILE A O 1
ATOM 794 N N . MET A 1 99 ? 23.668 -1.348 -28.168 1.00 86.62 99 MET A N 1
ATOM 795 C CA . MET A 1 99 ? 23.041 -2.260 -29.124 1.00 86.62 99 MET A CA 1
ATOM 796 C C . MET A 1 99 ? 22.551 -1.504 -30.369 1.00 86.62 99 MET A C 1
ATOM 798 O O . MET A 1 99 ? 22.831 -1.921 -31.490 1.00 86.62 99 MET A O 1
ATOM 802 N N . TRP A 1 100 ? 21.899 -0.356 -30.183 1.00 87.19 100 TRP A N 1
ATOM 803 C CA . TRP A 1 100 ? 21.407 0.487 -31.275 1.00 87.19 100 TRP A CA 1
ATOM 804 C C . TRP A 1 100 ? 22.509 1.178 -32.086 1.00 87.19 100 TRP A C 1
ATOM 806 O O . TRP A 1 100 ? 22.241 1.577 -33.210 1.00 87.19 100 TRP A O 1
ATOM 816 N N . ILE A 1 101 ? 23.732 1.313 -31.570 1.00 83.94 101 ILE A N 1
ATOM 817 C CA . ILE A 1 101 ? 24.857 1.916 -32.308 1.00 83.94 101 ILE A CA 1
ATOM 818 C C . ILE A 1 101 ? 25.718 0.837 -32.978 1.00 83.94 101 ILE A C 1
ATOM 820 O O . ILE A 1 101 ? 26.089 0.968 -34.145 1.00 83.94 101 ILE A O 1
ATOM 824 N N . LEU A 1 102 ? 26.018 -0.250 -32.264 1.00 78.31 102 LEU A N 1
ATOM 825 C CA . LEU A 1 102 ? 26.904 -1.306 -32.749 1.00 78.31 102 LEU A CA 1
ATOM 826 C C . LEU A 1 102 ? 26.235 -2.219 -33.781 1.00 78.31 102 LEU A C 1
ATOM 828 O O . LEU A 1 102 ? 26.911 -2.623 -34.727 1.00 78.31 102 LEU A O 1
ATOM 832 N N . LEU A 1 103 ? 24.934 -2.527 -33.658 1.00 71.69 103 LEU A N 1
ATOM 833 C CA . LEU A 1 103 ? 24.256 -3.358 -34.664 1.00 71.69 103 LEU A CA 1
ATOM 834 C C . LEU A 1 103 ? 24.195 -2.685 -36.043 1.00 71.69 103 LEU A C 1
ATOM 836 O O . LEU A 1 103 ? 24.555 -3.345 -37.018 1.00 71.69 103 LEU A O 1
ATOM 840 N N . PRO A 1 104 ? 23.800 -1.404 -36.172 1.00 79.94 104 PRO A N 1
ATOM 841 C CA . PRO A 1 104 ? 23.811 -0.736 -37.470 1.00 79.94 104 PRO A CA 1
ATOM 842 C C . PRO A 1 104 ? 25.220 -0.579 -38.037 1.00 79.94 104 PRO A C 1
ATOM 844 O O . PRO A 1 104 ? 25.409 -0.767 -39.235 1.00 79.94 104 PRO A O 1
ATOM 847 N N . ALA A 1 105 ? 26.221 -0.300 -37.195 1.00 74.88 105 ALA A N 1
ATOM 848 C CA . ALA A 1 105 ? 27.607 -0.193 -37.642 1.00 74.88 105 ALA A CA 1
ATOM 849 C C . ALA A 1 105 ? 28.133 -1.526 -38.201 1.00 74.88 105 ALA A C 1
ATOM 851 O O . ALA A 1 105 ? 28.698 -1.555 -39.292 1.00 74.88 105 ALA A O 1
ATOM 852 N N . ALA A 1 106 ? 27.891 -2.643 -37.508 1.00 73.25 106 ALA A N 1
ATOM 853 C CA . ALA A 1 106 ? 28.283 -3.971 -37.979 1.00 73.25 106 ALA A CA 1
ATOM 854 C C . ALA A 1 106 ? 27.511 -4.403 -39.240 1.00 73.25 106 ALA A C 1
ATOM 856 O O . ALA A 1 106 ? 28.081 -5.051 -40.118 1.00 73.25 106 ALA A O 1
ATOM 857 N N . PHE A 1 107 ? 26.233 -4.027 -39.351 1.00 76.38 107 PHE A N 1
ATOM 858 C CA . PHE A 1 107 ? 25.420 -4.284 -40.539 1.00 76.38 107 PHE A CA 1
ATOM 859 C C . PHE A 1 107 ? 25.921 -3.492 -41.758 1.00 76.38 107 PHE A C 1
ATOM 861 O O . PHE A 1 107 ? 26.062 -4.061 -42.837 1.00 76.38 107 PHE A O 1
ATOM 868 N N . LEU A 1 108 ? 26.275 -2.214 -41.580 1.00 73.50 108 LEU A N 1
ATOM 869 C CA . LEU A 1 108 ? 26.859 -1.381 -42.637 1.00 73.50 108 LEU A CA 1
ATOM 870 C C . LEU A 1 108 ? 28.242 -1.882 -43.072 1.00 73.50 108 LEU A C 1
ATOM 872 O O . LEU A 1 108 ? 28.497 -1.982 -44.268 1.00 73.50 108 LEU A O 1
ATOM 876 N N . PHE A 1 109 ? 29.111 -2.265 -42.130 1.00 72.31 109 PHE A N 1
ATOM 877 C CA . PHE A 1 109 ? 30.424 -2.836 -42.453 1.00 72.31 109 PHE A CA 1
ATOM 878 C C . PHE A 1 109 ? 30.323 -4.159 -43.221 1.00 72.31 109 PHE A C 1
ATOM 880 O O . PHE A 1 109 ? 31.116 -4.388 -44.127 1.00 72.31 109 PHE A O 1
ATOM 887 N N . LYS A 1 110 ? 29.335 -5.011 -42.912 1.00 68.31 110 LYS A N 1
ATOM 888 C CA . LYS A 1 110 ? 29.084 -6.250 -43.667 1.00 68.31 110 LYS A CA 1
ATOM 889 C C . LYS A 1 110 ? 28.515 -6.031 -45.069 1.00 68.31 110 LYS A C 1
ATOM 891 O O . LYS A 1 110 ? 28.640 -6.932 -45.883 1.00 68.31 110 LYS A O 1
ATOM 896 N N . MET A 1 111 ? 27.863 -4.901 -45.342 1.00 59.62 111 MET A N 1
ATOM 897 C CA . MET A 1 111 ? 27.391 -4.573 -46.695 1.00 59.62 111 MET A CA 1
ATOM 898 C C . MET A 1 111 ? 28.460 -3.887 -47.557 1.00 59.62 111 MET A C 1
ATOM 900 O O . MET A 1 111 ? 28.302 -3.820 -48.771 1.00 59.62 111 MET A O 1
ATOM 904 N N . LEU A 1 112 ? 29.516 -3.349 -46.939 1.00 55.88 112 LEU A N 1
ATOM 905 C CA . LEU A 1 112 ? 30.626 -2.663 -47.613 1.00 55.88 112 LEU A CA 1
ATOM 906 C C . LEU A 1 112 ? 31.836 -3.572 -47.900 1.00 55.88 112 LEU A C 1
ATOM 908 O O . LEU A 1 112 ? 32.740 -3.139 -48.615 1.00 55.88 112 LEU A O 1
ATOM 912 N N . ALA A 1 113 ? 31.864 -4.785 -47.342 1.00 55.69 113 ALA A N 1
ATOM 913 C CA . ALA A 1 113 ? 32.877 -5.818 -47.575 1.00 55.69 113 ALA A CA 1
ATOM 914 C C . ALA A 1 113 ? 32.346 -6.892 -48.532 1.00 55.69 113 ALA A C 1
ATOM 916 O O . ALA A 1 113 ? 33.144 -7.364 -49.370 1.00 55.69 113 ALA A O 1
#

Foldseek 3Di:
DPPPDFQWADPQQLAHKDWDAWDQDPPDVDRDTATWIADPVPGDIDRDTDGHRDPVVSVVSNVVNVVCVVVVNRPNPPPPPPPVCVVVVVVVVVVVVCCVVVVVVVVVVVVVD